Protein AF-A0AA88C8M1-F1 (afdb_monomer_lite)

Sequence (59 aa):
MELKPEQELREKSGQFCPAGGLWESLDIPPQRRNFEKGYVMQAADAAYGVTVWRYLGAS

Secondary structure (DSSP, 8-state):
---------EEETTSBPSS-EEEEESSSS--EEEE-TTSB-PPP--TTSS-EEEEEE--

pLDDT: mean 79.0, std 12.93, range [39.19, 90.62]

Structure (mmCIF, N/CA/C/O backbone):
data_AF-A0AA88C8M1-F1
#
_entry.id   AF-A0AA88C8M1-F1
#
loop_
_atom_site.group_PDB
_atom_site.id
_atom_site.type_symbol
_atom_site.label_atom_id
_atom_site.label_alt_id
_atom_site.label_comp_id
_atom_site.label_asym_id
_atom_site.label_entity_id
_atom_site.label_seq_id
_atom_site.pdbx_PDB_ins_code
_atom_site.Cartn_x
_atom_site.Cartn_y
_atom_site.Cartn_z
_atom_site.occupancy
_atom_site.B_iso_or_equiv
_atom_site.auth_seq_id
_atom_site.auth_comp_id
_atom_site.auth_asym_id
_atom_site.auth_atom_id
_atom_site.pdbx_PDB_model_num
ATOM 1 N N . MET A 1 1 ? 0.494 6.235 30.240 1.00 39.19 1 MET A N 1
ATOM 2 C CA . MET A 1 1 ? -0.403 5.718 29.189 1.00 39.19 1 MET A CA 1
ATOM 3 C C . MET A 1 1 ? 0.456 5.530 27.960 1.00 39.19 1 MET A C 1
ATOM 5 O O . MET A 1 1 ? 0.948 6.518 27.434 1.00 39.19 1 MET A O 1
ATOM 9 N N . GLU A 1 2 ? 0.756 4.287 27.599 1.00 51.41 2 GLU A N 1
ATOM 10 C CA . GLU A 1 2 ? 1.508 3.994 26.379 1.00 51.41 2 GLU A CA 1
ATOM 11 C C . GLU A 1 2 ? 0.636 4.409 25.191 1.00 51.41 2 GLU A C 1
ATOM 13 O O . GLU A 1 2 ? -0.440 3.843 24.984 1.00 51.41 2 GLU A O 1
ATOM 18 N N . LEU A 1 3 ? 1.052 5.445 24.454 1.00 48.59 3 LEU A N 1
ATOM 19 C CA . LEU A 1 3 ? 0.518 5.703 23.123 1.00 48.59 3 LEU A CA 1
ATOM 20 C C . LEU A 1 3 ? 0.826 4.450 22.311 1.00 48.59 3 LEU A C 1
ATOM 22 O O . LEU A 1 3 ? 1.973 4.235 21.926 1.00 48.59 3 LEU A O 1
ATOM 26 N N . LYS A 1 4 ? -0.177 3.593 22.098 1.00 54.12 4 LYS A N 1
ATOM 27 C CA . LYS A 1 4 ? -0.089 2.582 21.050 1.00 54.12 4 LYS A CA 1
ATOM 28 C C . LYS A 1 4 ? 0.190 3.379 19.779 1.00 54.12 4 LYS A C 1
ATOM 30 O O . LYS A 1 4 ? -0.676 4.183 19.427 1.00 54.12 4 LYS A O 1
ATOM 35 N N . PRO A 1 5 ? 1.373 3.248 19.152 1.00 52.00 5 PRO A N 1
ATOM 36 C CA . PRO A 1 5 ? 1.597 3.902 17.877 1.00 52.00 5 PRO A CA 1
ATOM 37 C C . PRO A 1 5 ? 0.462 3.424 16.987 1.00 52.00 5 PRO A C 1
ATOM 39 O O . PRO A 1 5 ? 0.166 2.224 16.974 1.00 52.00 5 PRO A O 1
ATOM 42 N N . GLU A 1 6 ? -0.253 4.368 16.384 1.00 58.88 6 GLU A N 1
ATOM 43 C CA . GLU A 1 6 ? -1.361 4.100 15.476 1.00 58.88 6 GLU A CA 1
ATOM 44 C C . GLU A 1 6 ? -0.898 2.975 14.553 1.00 58.88 6 GLU A C 1
ATOM 46 O O . GLU A 1 6 ? 0.073 3.150 13.819 1.00 58.88 6 GLU A O 1
ATOM 51 N N . GLN A 1 7 ? -1.459 1.771 14.734 1.00 64.81 7 GLN A N 1
ATOM 52 C CA . GLN A 1 7 ? -0.905 0.560 14.135 1.00 64.81 7 GLN A CA 1
ATOM 53 C C . GLN A 1 7 ? -0.812 0.803 12.636 1.00 64.81 7 GLN A C 1
ATOM 55 O O . GLN A 1 7 ? -1.843 0.945 11.982 1.00 64.81 7 GLN A O 1
ATOM 60 N N . GLU A 1 8 ? 0.412 0.905 12.115 1.00 71.81 8 GLU A N 1
ATOM 61 C CA . GLU A 1 8 ? 0.641 1.134 10.696 1.00 71.81 8 GLU A CA 1
ATOM 62 C C . GLU A 1 8 ? -0.057 0.007 9.935 1.00 71.81 8 GLU A C 1
ATOM 64 O O . GLU A 1 8 ? 0.394 -1.141 9.953 1.00 71.81 8 GLU A O 1
ATOM 69 N N . LEU A 1 9 ? -1.198 0.315 9.318 1.00 83.38 9 LEU A N 1
ATOM 70 C CA . LEU A 1 9 ? -1.962 -0.676 8.578 1.00 83.38 9 LEU A CA 1
ATOM 71 C C . LEU A 1 9 ? -1.145 -1.045 7.347 1.00 83.38 9 LEU A C 1
ATOM 73 O O . LEU A 1 9 ? -0.792 -0.191 6.532 1.00 83.38 9 LEU A O 1
ATOM 77 N N . ARG A 1 10 ? -0.805 -2.325 7.238 1.00 87.12 10 ARG A N 1
ATOM 78 C CA . ARG A 1 10 ? -0.069 -2.874 6.107 1.00 87.12 10 ARG A CA 1
ATOM 79 C C . ARG A 1 10 ? -0.809 -4.083 5.592 1.00 87.12 10 ARG A C 1
ATOM 81 O O . ARG A 1 10 ? -1.223 -4.925 6.382 1.00 87.12 10 ARG A O 1
ATOM 88 N N . GLU A 1 11 ? -0.946 -4.161 4.282 1.00 88.94 11 GLU A N 1
ATOM 89 C CA . GLU A 1 11 ? -1.672 -5.242 3.640 1.00 88.94 11 GLU A CA 1
ATOM 90 C C . GLU A 1 11 ? -1.004 -5.631 2.320 1.00 88.94 11 GLU A C 1
ATOM 92 O O . GLU A 1 11 ? -0.401 -4.802 1.636 1.00 88.94 11 GLU A O 1
ATOM 97 N N . LYS A 1 12 ? -1.053 -6.918 1.978 1.00 87.19 12 LYS A N 1
ATOM 98 C CA . LYS A 1 12 ? -0.434 -7.441 0.756 1.00 87.19 12 LYS A CA 1
ATOM 99 C C . LYS A 1 12 ? -1.376 -7.299 -0.433 1.00 87.19 12 LYS A C 1
ATOM 101 O O . LYS A 1 12 ? -2.593 -7.435 -0.313 1.00 87.19 12 LYS A O 1
ATOM 106 N N . SER A 1 13 ? -0.806 -7.115 -1.618 1.00 84.25 13 SER A N 1
ATOM 107 C CA . SER A 1 13 ? -1.563 -7.236 -2.857 1.00 84.25 13 SER A CA 1
ATOM 108 C C . SER A 1 13 ? -2.225 -8.609 -2.961 1.00 84.25 13 SER A C 1
ATOM 110 O O . SER A 1 13 ? -1.598 -9.630 -2.676 1.00 84.25 13 SER A O 1
ATOM 112 N N . GLY A 1 14 ? -3.483 -8.628 -3.383 1.00 84.88 14 GLY A N 1
ATOM 113 C CA . GLY A 1 14 ? -4.332 -9.813 -3.437 1.00 84.88 14 GLY A CA 1
ATOM 114 C C . GLY A 1 14 ? -5.180 -10.027 -2.182 1.00 84.88 14 GLY A C 1
ATOM 115 O O . GLY A 1 14 ? -6.073 -10.867 -2.213 1.00 84.88 14 GLY A O 1
ATOM 116 N N . GLN A 1 15 ? -4.947 -9.284 -1.095 1.00 87.19 15 GLN A N 1
ATOM 117 C CA . GLN A 1 15 ? -5.833 -9.280 0.071 1.00 87.19 15 GLN A CA 1
ATOM 118 C C . GLN A 1 15 ? -6.880 -8.168 -0.029 1.00 87.19 15 GLN A C 1
ATOM 120 O O . GLN A 1 15 ? -6.727 -7.200 -0.780 1.00 87.19 15 GLN A O 1
ATOM 125 N N . PHE A 1 16 ? -7.974 -8.324 0.712 1.00 88.44 16 PHE A N 1
ATOM 126 C CA . PHE A 1 16 ? -9.009 -7.301 0.805 1.00 88.44 16 PHE A CA 1
ATOM 127 C C . PHE A 1 16 ? -8.509 -6.120 1.633 1.00 88.44 16 PHE A C 1
ATOM 129 O O . PHE A 1 16 ? -8.004 -6.293 2.737 1.00 88.44 16 PHE A O 1
ATOM 136 N N . CYS A 1 17 ? -8.690 -4.912 1.112 1.00 87.69 17 CYS A N 1
ATOM 137 C CA . CYS A 1 17 ? -8.267 -3.683 1.751 1.00 87.69 17 CYS A CA 1
ATOM 138 C C . CYS A 1 17 ? -9.026 -3.480 3.078 1.00 87.69 17 CYS A C 1
ATOM 140 O O . CYS A 1 17 ? -10.256 -3.351 3.065 1.00 87.69 17 CYS A O 1
ATOM 142 N N . PRO A 1 18 ? -8.337 -3.419 4.230 1.00 85.62 18 PRO A N 1
ATOM 143 C CA . PRO A 1 18 ? -8.999 -3.314 5.529 1.00 85.62 18 PRO A CA 1
ATOM 144 C C . PRO A 1 18 ? -9.564 -1.911 5.797 1.00 85.62 18 PRO A C 1
ATOM 146 O O . PRO A 1 18 ? -10.536 -1.768 6.545 1.00 85.62 18 PRO A O 1
ATOM 149 N N . ALA A 1 19 ? -8.980 -0.880 5.180 1.00 86.56 19 ALA A N 1
ATOM 150 C CA . ALA A 1 19 ? -9.351 0.519 5.361 1.00 86.56 19 ALA A CA 1
ATOM 151 C C . ALA A 1 19 ? -9.290 1.277 4.031 1.00 86.56 19 ALA A C 1
ATOM 153 O O . ALA A 1 19 ? -8.254 1.313 3.372 1.00 86.56 19 ALA A O 1
ATOM 154 N N . GLY A 1 20 ? -10.403 1.898 3.647 1.00 88.62 20 GLY A N 1
ATOM 155 C CA . GLY A 1 20 ? -10.440 2.739 2.457 1.00 88.62 20 GLY A CA 1
ATOM 156 C C . GLY A 1 20 ? -9.705 4.053 2.707 1.00 88.62 20 GLY A C 1
ATOM 157 O O . GLY A 1 20 ? -9.902 4.654 3.756 1.00 88.62 20 GLY A O 1
ATOM 158 N N . GLY A 1 21 ? -8.865 4.481 1.770 1.00 90.44 21 GLY A N 1
ATOM 159 C CA . GLY A 1 21 ? -8.061 5.699 1.859 1.00 90.44 21 GLY A CA 1
ATOM 160 C C . GLY A 1 21 ? -6.807 5.610 0.993 1.00 90.44 21 GLY A C 1
ATOM 161 O O . GLY A 1 21 ? -6.746 4.794 0.073 1.00 90.44 21 GLY A O 1
ATOM 162 N N . LEU A 1 22 ? -5.813 6.450 1.277 1.00 90.25 22 LEU A N 1
ATOM 163 C CA . LEU A 1 22 ? -4.536 6.482 0.570 1.00 90.25 22 LEU A CA 1
ATOM 164 C C . LEU A 1 22 ? -3.602 5.392 1.100 1.00 90.25 22 LEU A C 1
ATOM 166 O O . LEU A 1 22 ? -3.361 5.288 2.305 1.00 90.25 22 LEU A O 1
ATOM 170 N N . TRP A 1 23 ? -3.031 4.620 0.184 1.00 90.62 23 TRP A N 1
ATOM 171 C CA . TRP A 1 23 ? -2.012 3.620 0.467 1.00 90.62 23 TRP A CA 1
ATOM 172 C C . TRP A 1 23 ? -0.764 3.868 -0.380 1.00 90.62 23 TRP A C 1
ATOM 174 O O . TRP A 1 23 ? -0.848 4.358 -1.503 1.00 90.62 23 TRP A O 1
ATOM 184 N N . GLU A 1 24 ? 0.397 3.503 0.147 1.00 90.25 24 GLU A N 1
ATOM 185 C CA . GLU A 1 24 ? 1.693 3.576 -0.525 1.00 90.25 24 GLU A CA 1
ATOM 186 C C . GLU A 1 24 ? 2.321 2.185 -0.586 1.00 90.25 24 GLU A C 1
ATOM 188 O O . GLU A 1 24 ? 2.398 1.492 0.427 1.00 90.25 24 GLU A O 1
ATOM 193 N N . SER A 1 25 ? 2.740 1.744 -1.768 1.00 88.69 25 SER A N 1
ATOM 194 C CA . SER A 1 25 ? 3.466 0.497 -1.921 1.00 88.69 25 SER A CA 1
ATOM 195 C C . SER A 1 25 ? 4.889 0.663 -1.403 1.00 88.69 25 SER A C 1
ATOM 197 O O . SER A 1 25 ? 5.551 1.673 -1.638 1.00 88.69 25 SER A O 1
ATOM 199 N N . LEU A 1 26 ? 5.377 -0.368 -0.724 1.00 84.62 26 LEU A N 1
ATOM 200 C CA . LEU A 1 26 ? 6.773 -0.493 -0.308 1.00 84.62 26 LEU A CA 1
ATOM 201 C C . LEU A 1 26 ? 7.660 -1.065 -1.432 1.00 84.62 26 LEU A C 1
ATOM 203 O O . LEU A 1 26 ? 8.735 -1.593 -1.158 1.00 84.62 26 LEU A O 1
ATOM 207 N N . ASP A 1 27 ? 7.198 -0.987 -2.683 1.00 79.81 27 ASP A N 1
ATOM 208 C CA . ASP A 1 27 ? 7.963 -1.370 -3.869 1.00 79.81 27 ASP A CA 1
ATOM 209 C C . ASP A 1 27 ? 8.902 -0.238 -4.316 1.00 79.81 27 ASP A C 1
ATOM 211 O O . ASP A 1 27 ? 8.818 0.898 -3.847 1.00 79.81 27 ASP A O 1
ATOM 215 N N . ILE A 1 28 ? 9.815 -0.550 -5.239 1.00 75.50 28 ILE A N 1
ATOM 216 C CA . ILE A 1 28 ? 10.700 0.428 -5.877 1.00 75.50 28 ILE A CA 1
ATOM 217 C C . ILE A 1 28 ? 10.372 0.443 -7.377 1.00 75.50 28 ILE A C 1
ATOM 219 O O . ILE A 1 28 ? 10.653 -0.547 -8.052 1.00 75.50 28 ILE A O 1
ATOM 223 N N . PRO A 1 29 ? 9.813 1.539 -7.923 1.00 81.56 29 PRO A N 1
ATOM 224 C CA . PRO A 1 29 ? 9.475 2.795 -7.245 1.00 81.56 29 PRO A CA 1
ATOM 225 C C . PRO A 1 29 ? 8.220 2.690 -6.349 1.00 81.56 29 PRO A C 1
ATOM 227 O O . PRO A 1 29 ? 7.302 1.935 -6.681 1.00 81.56 29 PRO A O 1
ATOM 230 N N . PRO A 1 30 ? 8.133 3.480 -5.257 1.00 81.50 30 PRO A N 1
ATOM 231 C CA . PRO A 1 30 ? 6.954 3.492 -4.397 1.00 81.50 30 PRO A CA 1
ATOM 232 C C . PRO A 1 30 ? 5.764 4.082 -5.154 1.00 81.50 30 PRO A C 1
ATOM 234 O O . PRO A 1 30 ? 5.842 5.173 -5.726 1.00 81.50 30 PRO A O 1
ATOM 237 N N . GLN A 1 31 ? 4.649 3.359 -5.161 1.00 85.31 31 GLN A N 1
ATOM 238 C CA . GLN A 1 31 ? 3.411 3.770 -5.814 1.00 85.31 31 GLN A CA 1
ATOM 239 C C . GLN A 1 31 ? 2.391 4.186 -4.771 1.00 85.31 31 GLN A C 1
ATOM 241 O O . GLN A 1 31 ? 2.194 3.499 -3.779 1.00 85.31 31 GLN A O 1
ATOM 246 N N . ARG A 1 32 ? 1.687 5.289 -5.005 1.00 89.06 32 ARG A N 1
ATOM 247 C CA . ARG A 1 32 ? 0.584 5.719 -4.142 1.00 89.06 32 ARG A CA 1
ATOM 248 C C . ARG A 1 32 ? -0.734 5.479 -4.838 1.00 89.06 32 ARG A C 1
ATOM 250 O O . ARG A 1 32 ? -0.897 5.858 -5.997 1.00 89.06 32 ARG A O 1
ATOM 257 N N . ARG A 1 33 ? -1.677 4.865 -4.134 1.00 87.50 33 ARG A N 1
ATOM 258 C CA . ARG A 1 33 ? -2.989 4.549 -4.680 1.00 87.50 33 ARG A CA 1
ATOM 259 C C . ARG A 1 33 ? -4.057 4.608 -3.607 1.00 87.50 33 ARG A C 1
ATOM 261 O O . ARG A 1 33 ? -3.856 4.140 -2.490 1.00 87.50 33 ARG A O 1
ATOM 268 N N . ASN A 1 34 ? -5.209 5.156 -3.974 1.00 88.62 34 ASN A N 1
ATOM 269 C CA . ASN A 1 34 ? -6.386 5.084 -3.126 1.00 88.62 34 ASN A CA 1
ATOM 270 C C . ASN A 1 34 ? -7.063 3.729 -3.316 1.00 88.62 34 ASN A C 1
ATOM 272 O O . ASN A 1 34 ? -7.320 3.312 -4.447 1.00 88.62 34 ASN A O 1
ATOM 276 N N . PHE A 1 35 ?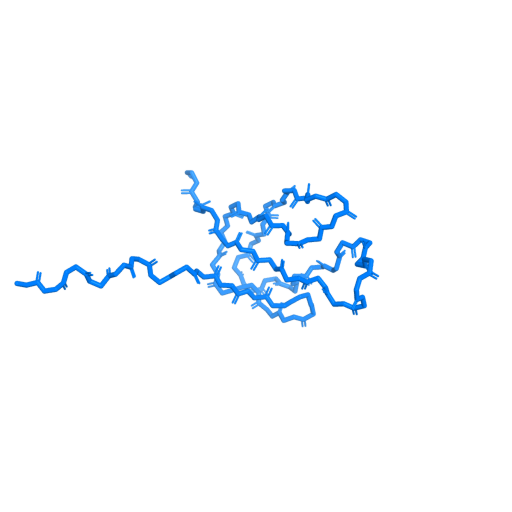 -7.360 3.067 -2.207 1.00 88.25 35 PHE A N 1
ATOM 277 C CA . PHE A 1 35 ? -8.159 1.851 -2.186 1.00 88.25 35 PHE A CA 1
ATOM 278 C C . PHE A 1 35 ? -9.444 2.101 -1.419 1.00 88.25 35 PHE A C 1
ATOM 280 O O . PHE A 1 35 ? -9.480 2.905 -0.491 1.00 88.25 35 PHE A O 1
ATOM 287 N N . GLU A 1 36 ? -10.496 1.391 -1.798 1.00 88.31 36 GLU A N 1
ATOM 288 C CA . GLU A 1 36 ? -11.741 1.350 -1.045 1.00 88.31 36 GLU A CA 1
ATOM 289 C C . GLU A 1 36 ? -11.733 0.157 -0.090 1.00 88.31 36 GLU A C 1
ATOM 291 O O . GLU A 1 36 ? -11.175 -0.903 -0.385 1.00 88.31 36 GLU A O 1
ATOM 296 N N .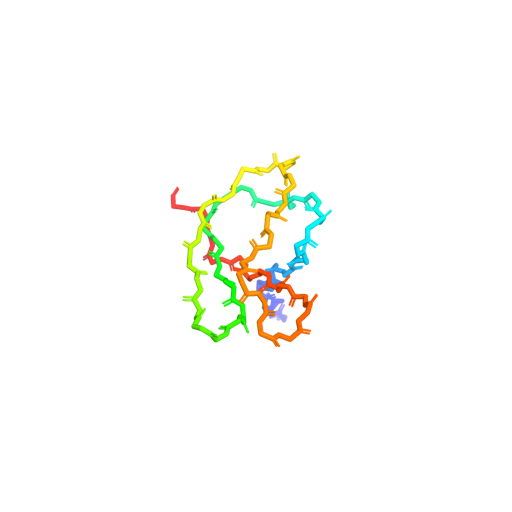 LYS A 1 37 ? -12.375 0.314 1.070 1.00 89.12 37 LYS A N 1
ATOM 297 C CA . LYS A 1 37 ? -12.490 -0.768 2.050 1.00 89.12 37 LYS A CA 1
ATOM 298 C C . LYS A 1 37 ? -13.208 -1.962 1.418 1.00 89.12 37 LYS A C 1
ATOM 300 O O . LYS A 1 37 ? -14.280 -1.809 0.845 1.00 89.12 37 LYS A O 1
ATOM 305 N N . GLY A 1 38 ? -12.638 -3.153 1.571 1.00 86.38 38 GLY A N 1
ATOM 306 C CA . GLY A 1 38 ? -13.195 -4.389 1.027 1.00 86.38 38 GLY A CA 1
ATOM 307 C C . GLY A 1 38 ? -12.878 -4.637 -0.449 1.00 86.38 38 GLY A C 1
ATOM 308 O O . GLY A 1 38 ? -13.269 -5.679 -0.963 1.00 86.38 38 GLY A O 1
ATOM 309 N N . TYR A 1 39 ? -12.144 -3.749 -1.128 1.00 86.69 39 TYR A N 1
ATOM 310 C CA . TYR A 1 39 ? -11.627 -4.034 -2.468 1.00 86.69 39 TYR A CA 1
ATOM 311 C C . TYR A 1 39 ? -10.325 -4.820 -2.406 1.00 86.69 39 TYR A C 1
ATOM 313 O O . 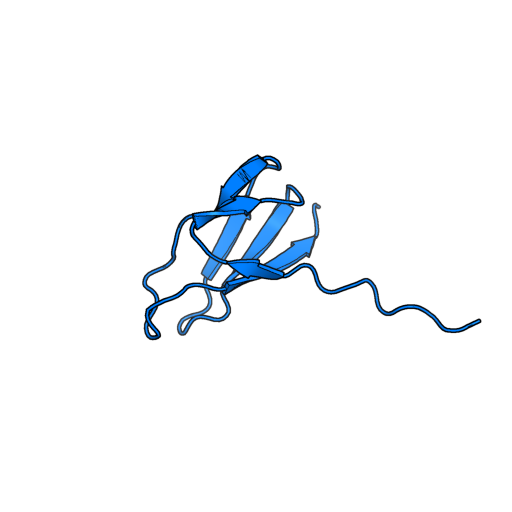TYR A 1 39 ? -9.515 -4.632 -1.503 1.00 86.69 39 TYR A O 1
ATOM 321 N N . VAL A 1 40 ? -10.096 -5.684 -3.393 1.00 86.44 40 VAL A N 1
ATOM 322 C CA . VAL A 1 40 ? -8.825 -6.404 -3.512 1.00 86.44 40 VAL A CA 1
ATOM 323 C C . VAL A 1 40 ? -7.715 -5.405 -3.830 1.00 86.44 40 VAL A C 1
ATOM 325 O O . VAL A 1 40 ? -7.772 -4.693 -4.836 1.00 86.44 40 VAL A O 1
ATOM 328 N N . MET A 1 41 ? -6.692 -5.364 -2.979 1.00 87.00 41 MET A N 1
ATOM 329 C CA . MET A 1 41 ? -5.525 -4.522 -3.201 1.00 87.00 41 MET A CA 1
ATOM 330 C C . MET A 1 41 ? -4.750 -5.057 -4.399 1.00 87.00 41 MET A C 1
ATOM 332 O O . MET A 1 41 ? -4.215 -6.161 -4.369 1.00 87.00 41 MET A O 1
ATOM 336 N N . GLN A 1 42 ? -4.715 -4.298 -5.488 1.00 82.38 42 GLN A N 1
ATOM 337 C CA . GLN A 1 42 ? -4.003 -4.707 -6.695 1.00 82.38 42 GLN A CA 1
ATOM 338 C C . GLN A 1 42 ? -2.492 -4.646 -6.464 1.00 82.38 42 GLN A C 1
ATOM 340 O O . GLN A 1 42 ? -2.009 -3.795 -5.716 1.00 82.38 42 GLN A O 1
ATOM 345 N N . ALA A 1 43 ? -1.746 -5.549 -7.095 1.00 76.88 43 ALA A N 1
ATOM 346 C CA . ALA A 1 43 ? -0.293 -5.456 -7.107 1.00 76.88 43 ALA A CA 1
ATOM 347 C C . ALA A 1 43 ? 0.141 -4.230 -7.922 1.00 76.88 43 ALA A C 1
ATOM 349 O O . ALA A 1 43 ? -0.476 -3.899 -8.937 1.00 76.88 43 ALA A O 1
ATOM 350 N N . ALA A 1 44 ? 1.184 -3.559 -7.444 1.00 68.69 44 ALA A N 1
ATOM 351 C CA . ALA A 1 44 ? 2.033 -2.738 -8.293 1.00 68.69 44 ALA A CA 1
ATOM 352 C C . ALA A 1 44 ? 3.011 -3.676 -9.026 1.00 68.69 44 ALA A C 1
ATOM 354 O O . ALA A 1 44 ? 3.062 -4.864 -8.708 1.00 68.69 44 ALA A O 1
ATOM 355 N N . ASP A 1 45 ? 3.775 -3.181 -10.002 1.00 66.38 45 ASP A N 1
ATOM 356 C CA . ASP A 1 45 ? 4.891 -3.935 -10.600 1.00 66.38 45 ASP A CA 1
ATOM 357 C C . ASP A 1 45 ? 5.919 -4.277 -9.505 1.00 66.38 45 ASP A C 1
ATOM 359 O O . ASP A 1 45 ? 6.851 -3.521 -9.222 1.00 66.38 45 ASP A O 1
ATOM 363 N N . ALA A 1 46 ? 5.684 -5.389 -8.808 1.00 61.69 46 ALA A N 1
ATOM 364 C CA . ALA A 1 46 ? 6.433 -5.774 -7.631 1.00 61.69 46 ALA A CA 1
ATOM 365 C C . ALA A 1 46 ? 7.796 -6.297 -8.069 1.00 61.69 46 ALA A C 1
ATOM 367 O O . ALA A 1 46 ? 7.920 -7.442 -8.510 1.00 61.69 46 ALA A O 1
ATOM 368 N N . ALA A 1 47 ? 8.841 -5.493 -7.880 1.00 62.34 47 ALA A N 1
ATOM 369 C CA . ALA A 1 47 ? 10.219 -5.921 -8.122 1.00 62.34 47 ALA A CA 1
ATOM 370 C C . ALA A 1 47 ? 10.602 -7.161 -7.283 1.00 62.34 47 ALA A C 1
ATOM 372 O O . ALA A 1 47 ? 11.479 -7.931 -7.668 1.00 62.34 47 ALA A O 1
ATOM 373 N N . TYR A 1 48 ? 9.915 -7.372 -6.152 1.00 61.41 48 TYR A N 1
ATOM 374 C CA . TYR A 1 48 ? 10.173 -8.446 -5.187 1.00 61.41 48 TYR A CA 1
ATOM 375 C C . TYR A 1 48 ? 9.115 -9.564 -5.194 1.00 61.41 48 TYR A C 1
ATOM 377 O O . TYR A 1 48 ? 9.090 -10.399 -4.290 1.00 61.41 48 TYR A O 1
ATOM 385 N N . GLY A 1 49 ? 8.227 -9.592 -6.194 1.00 70.75 49 GLY A N 1
ATOM 386 C CA . GLY A 1 49 ? 7.211 -10.640 -6.362 1.00 70.75 49 GLY A CA 1
ATOM 387 C C . GLY A 1 49 ? 5.983 -10.536 -5.444 1.00 70.75 49 GLY A C 1
ATOM 388 O O . GLY A 1 49 ? 5.024 -11.278 -5.638 1.00 70.75 49 GLY A O 1
ATOM 389 N N . VAL A 1 50 ? 5.966 -9.612 -4.475 1.00 77.75 50 VAL A N 1
ATOM 390 C CA . VAL A 1 50 ? 4.775 -9.271 -3.682 1.00 77.75 50 VAL A CA 1
ATOM 391 C C . VAL A 1 50 ? 4.753 -7.778 -3.369 1.00 77.75 50 VAL A C 1
ATOM 393 O O . VAL A 1 50 ? 5.679 -7.259 -2.752 1.00 77.75 50 VAL A O 1
ATOM 396 N N . THR A 1 51 ? 3.672 -7.093 -3.745 1.00 84.62 51 THR A N 1
ATOM 397 C CA . THR A 1 51 ? 3.464 -5.699 -3.350 1.00 84.62 51 THR A CA 1
ATOM 398 C C . THR A 1 51 ? 2.899 -5.657 -1.940 1.00 84.62 51 THR A C 1
ATOM 400 O O . THR A 1 51 ? 1.875 -6.277 -1.643 1.00 84.62 51 THR A O 1
ATOM 403 N N . VAL A 1 52 ? 3.540 -4.892 -1.063 1.00 87.38 52 VAL A N 1
ATOM 404 C CA . VAL A 1 52 ? 3.000 -4.567 0.260 1.00 87.38 52 VAL A CA 1
ATOM 405 C C . VAL A 1 52 ? 2.560 -3.117 0.247 1.00 87.38 52 VAL A C 1
ATOM 407 O O . VAL A 1 52 ? 3.358 -2.232 -0.040 1.00 87.38 52 VAL A O 1
ATOM 410 N N . TRP A 1 53 ? 1.304 -2.880 0.590 1.00 89.38 53 TRP A N 1
ATOM 411 C CA . TRP A 1 53 ? 0.730 -1.558 0.736 1.00 89.38 53 TRP A CA 1
ATOM 412 C C . TRP A 1 53 ? 0.754 -1.132 2.197 1.00 89.38 53 TRP A C 1
ATOM 414 O O . TRP A 1 53 ? 0.394 -1.896 3.089 1.00 89.38 53 TRP A O 1
ATOM 424 N N . ARG A 1 54 ? 1.140 0.115 2.437 1.00 89.50 54 ARG A N 1
ATOM 425 C CA . ARG A 1 54 ? 1.096 0.800 3.724 1.00 89.50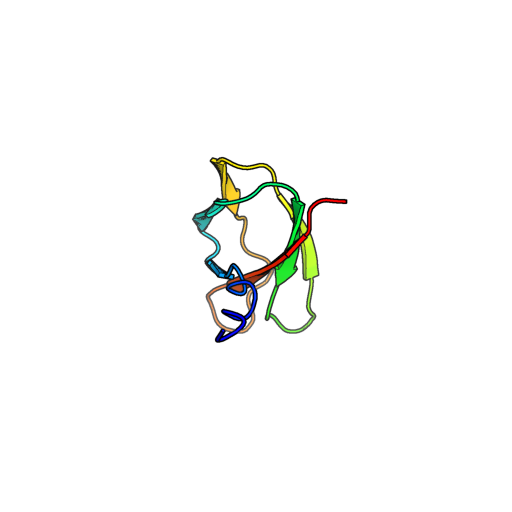 54 ARG A CA 1
ATOM 426 C C . ARG A 1 54 ? 0.019 1.874 3.679 1.00 89.50 54 ARG A C 1
ATOM 428 O O . ARG A 1 54 ? 0.040 2.732 2.804 1.00 89.50 54 ARG A O 1
ATOM 435 N N . TYR A 1 55 ? -0.899 1.851 4.630 1.00 88.69 55 TYR A N 1
ATOM 436 C CA . TYR A 1 55 ? -1.935 2.861 4.756 1.00 88.69 55 TYR A CA 1
ATOM 437 C C . TYR A 1 55 ? -1.326 4.173 5.241 1.00 88.69 55 TYR A C 1
ATOM 439 O O . TYR A 1 55 ? -0.609 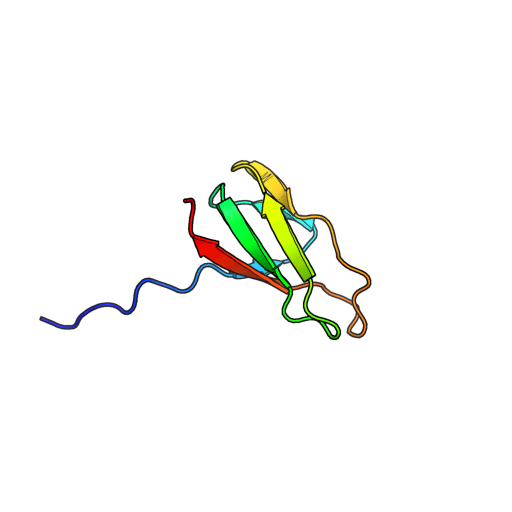4.200 6.244 1.00 88.69 55 TYR A O 1
ATOM 447 N N . LEU A 1 56 ? -1.622 5.253 4.527 1.00 87.25 56 LEU A N 1
ATOM 448 C CA . LEU A 1 56 ? -1.221 6.609 4.890 1.00 87.25 56 LEU A CA 1
ATOM 449 C C . LEU A 1 56 ? -2.366 7.399 5.535 1.00 87.25 56 LEU A C 1
AT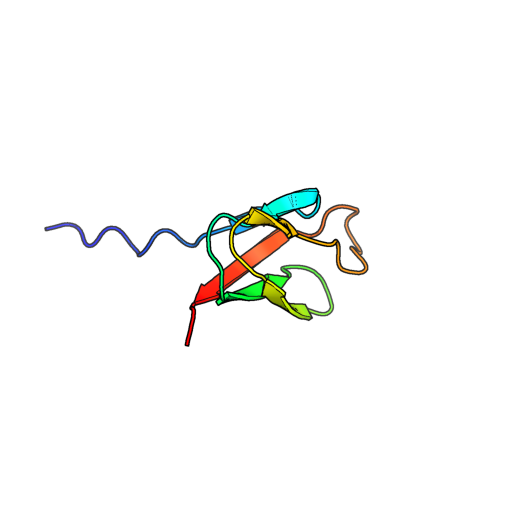OM 451 O O . LEU A 1 56 ? -2.101 8.375 6.229 1.00 87.25 56 LEU A O 1
ATOM 455 N N . GLY A 1 57 ? -3.619 6.977 5.340 1.00 82.44 57 GLY A N 1
ATOM 456 C CA . GLY A 1 57 ? -4.801 7.641 5.890 1.00 82.44 57 GLY A CA 1
ATOM 457 C C . GLY A 1 57 ? -5.878 7.910 4.842 1.00 82.44 57 GLY A C 1
ATOM 458 O O . GLY A 1 57 ? -5.604 7.993 3.645 1.00 82.44 57 GLY A O 1
ATOM 459 N N . ALA A 1 58 ? -7.118 8.058 5.296 1.00 71.81 58 ALA A N 1
ATOM 460 C CA . ALA A 1 58 ? -8.208 8.619 4.510 1.00 71.81 58 ALA A CA 1
ATOM 461 C C . ALA A 1 58 ? -8.226 10.122 4.791 1.00 71.81 58 ALA A C 1
ATOM 463 O O . ALA A 1 58 ? -8.230 10.515 5.958 1.00 71.81 58 ALA A O 1
ATOM 464 N N . SER A 1 59 ? -8.143 10.934 3.737 1.00 54.97 59 SER A N 1
ATOM 465 C CA . SER A 1 59 ? -8.325 12.389 3.848 1.00 54.97 59 SER A CA 1
ATOM 466 C C . SER A 1 59 ? -9.792 12.727 4.066 1.00 54.97 59 SER A C 1
ATOM 468 O O . SER A 1 59 ? -10.644 11.949 3.578 1.00 54.97 59 SER A O 1
#

Radius of gyration: 11.8 Å; chains: 1; bounding box: 24×23×40 Å

Foldseek 3Di:
DDPPPPPFDKDKQQDFAQAFAWKWWPAVVIDIDTDHGRDGRHDDPHPPPITMITDPDHD

Organism: NCBI:txid321984